Protein AF-A0A411Z377-F1 (afdb_monomer)

Sequence (72 aa):
MTKLLETPKELADRVGIPVTNIRYLISEDMLDHIFTAPGKRNPKIPSGAWEKYVSQFTVTAAPKTARSGRKG

Foldseek 3Di:
DDDQKDFLVRVCVVVVHDSV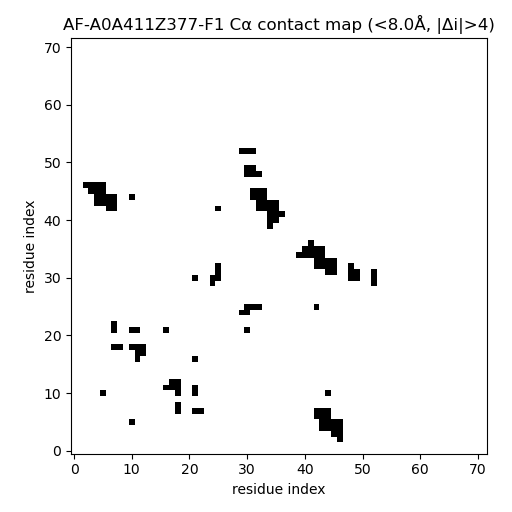VSVVCVVVVLFDWDQPDPPSPGIIHGPCRVVVSCVVPDDDDDDPPDPPPPPD

Mean predicted aligned error: 8.16 Å

Organism: NCBI:txid2305252

Nearest PDB structures (foldseek):
  4lhf-assembly1_A  TM=7.023E-01  e=9.065E-02  Peduovirus P2
  4j2n-assembly1_A  TM=7.240E-01  e=1.551E-01  Pukovnikvirus pukovnik
  3d70-assembly1_A-2  TM=6.617E-01  e=3.034E-01  synthetic construct
  6pif-assembly1_I  TM=6.435E-01  e=1.328E+00  Vibrio cholerae
  6pig-assembly1_I  TM=6.517E-01  e=1.519E+00  Vibrio cholerae

Solvent-accessible surface area (backbone atoms only — not comparable to full-atom values): 4520 Å² total; per-residue (Å²): 132,85,67,63,61,37,40,48,58,56,50,17,68,73,73,73,47,59,45,66,56,50,49,48,32,48,75,69,69,64,37,61,65,45,59,80,41,83,88,81,30,70,57,29,32,46,66,64,30,64,60,53,42,47,65,75,71,56,79,77,90,69,80,79,74,74,78,76,79,83,81,129

Radius of gyration: 18.54 Å; Cα contacts (8 Å, |Δi|>4): 67; chains: 1; bounding box: 46×29×56 Å

pLDDT: mean 86.58, std 14.27, range [41.66, 97.69]

Secondary structure (DSSP, 8-state):
---SEE-HHHHHHHHTS-HHHHHHHHHTT-S--EEEETTTEEEEEETTHHHHHHHHH---------------

Structure (mmCIF, N/CA/C/O backbone):
data_AF-A0A411Z377-F1
#
_entry.id   AF-A0A411Z377-F1
#
loop_
_atom_site.group_PDB
_atom_site.id
_atom_site.type_symbol
_atom_site.label_atom_id
_atom_site.label_alt_id
_atom_site.label_comp_id
_atom_site.label_asym_id
_atom_site.label_entity_id
_atom_site.label_seq_id
_atom_site.pdbx_PDB_ins_code
_atom_site.Cartn_x
_atom_site.Cartn_y
_atom_site.Cartn_z
_atom_site.occupancy
_atom_site.B_iso_or_equiv
_atom_site.auth_seq_id
_atom_site.auth_comp_id
_atom_site.auth_asym_id
_atom_site.auth_atom_id
_atom_site.pdbx_PDB_model_num
ATOM 1 N N . MET A 1 1 ? -13.329 5.597 -15.805 1.00 41.66 1 MET A N 1
ATOM 2 C CA . MET A 1 1 ? -12.375 4.519 -16.147 1.00 41.66 1 MET A CA 1
ATOM 3 C C . MET A 1 1 ? -11.688 4.088 -14.865 1.00 41.66 1 MET A C 1
ATOM 5 O O . MET A 1 1 ? -11.006 4.907 -14.263 1.00 41.66 1 MET A O 1
ATOM 9 N N . THR A 1 2 ? -11.923 2.868 -14.388 1.00 61.62 2 THR A N 1
ATOM 10 C CA . THR A 1 2 ? -11.236 2.336 -13.205 1.00 61.62 2 THR A CA 1
ATOM 11 C C . THR A 1 2 ? -9.788 2.028 -13.581 1.00 61.62 2 THR A C 1
ATOM 13 O O . THR A 1 2 ? -9.524 1.165 -14.416 1.00 61.62 2 THR A O 1
ATOM 16 N N . LYS A 1 3 ? -8.831 2.779 -13.025 1.00 68.38 3 LYS A N 1
ATOM 17 C CA . LYS A 1 3 ? -7.409 2.440 -13.154 1.00 68.38 3 LYS A CA 1
ATOM 18 C C . LYS A 1 3 ? -7.189 1.078 -12.493 1.00 68.38 3 LYS A C 1
ATOM 20 O O . LYS A 1 3 ? -7.478 0.919 -11.314 1.00 68.38 3 LYS A O 1
ATOM 25 N N . LEU A 1 4 ? -6.682 0.111 -13.258 1.00 85.44 4 LEU A N 1
ATOM 26 C CA . LEU A 1 4 ? -6.347 -1.223 -12.742 1.00 85.44 4 LEU A CA 1
ATOM 27 C C . LEU A 1 4 ? -5.132 -1.193 -11.809 1.00 85.44 4 LEU A C 1
ATOM 29 O O . LEU A 1 4 ? -5.007 -2.043 -10.932 1.00 85.44 4 LEU A O 1
ATOM 33 N N . LEU A 1 5 ? -4.249 -0.215 -12.019 1.00 92.56 5 LEU A N 1
ATOM 34 C CA . LEU A 1 5 ? -3.013 -0.018 -11.280 1.00 92.56 5 LEU A CA 1
ATOM 35 C C . LEU A 1 5 ? -2.909 1.442 -10.847 1.00 92.56 5 LEU A C 1
ATOM 37 O O . LEU A 1 5 ? -3.026 2.346 -11.678 1.00 92.56 5 LEU A O 1
ATOM 41 N N . GLU A 1 6 ? -2.630 1.659 -9.569 1.00 94.31 6 GLU A N 1
ATOM 42 C CA . GLU A 1 6 ? -2.346 2.974 -9.001 1.00 94.31 6 GLU A CA 1
ATOM 43 C C . GLU A 1 6 ? -0.917 3.033 -8.443 1.00 94.31 6 GLU A C 1
ATOM 45 O O . GLU A 1 6 ? -0.286 2.027 -8.117 1.00 94.31 6 GLU A O 1
ATOM 50 N N . THR A 1 7 ? -0.339 4.227 -8.406 1.00 95.81 7 THR A N 1
ATOM 51 C CA . THR A 1 7 ? 0.957 4.483 -7.772 1.00 95.81 7 THR A CA 1
ATOM 52 C C . THR A 1 7 ? 0.803 4.618 -6.257 1.00 95.81 7 THR A C 1
ATOM 54 O O . THR A 1 7 ? -0.282 4.947 -5.782 1.00 95.81 7 THR A O 1
ATOM 57 N N . PRO A 1 8 ? 1.892 4.482 -5.475 1.00 96.81 8 PRO A N 1
ATOM 58 C CA . PRO A 1 8 ? 1.848 4.757 -4.040 1.00 96.81 8 PRO A CA 1
ATOM 59 C C . PRO A 1 8 ? 1.313 6.149 -3.699 1.00 96.81 8 PRO A C 1
ATOM 61 O O . PRO A 1 8 ? 0.686 6.324 -2.663 1.00 96.81 8 PRO A O 1
ATOM 64 N N . LYS A 1 9 ? 1.564 7.134 -4.573 1.00 97.06 9 LYS A N 1
ATOM 65 C CA . LYS A 1 9 ? 1.054 8.495 -4.409 1.00 97.06 9 LYS A CA 1
ATOM 66 C C . LYS A 1 9 ? -0.456 8.558 -4.633 1.00 97.06 9 LYS A C 1
ATOM 68 O O . LYS A 1 9 ? -1.158 9.101 -3.800 1.00 97.06 9 LYS A O 1
ATOM 73 N N . GLU A 1 10 ? -0.942 7.968 -5.720 1.00 96.44 10 GLU A N 1
ATOM 74 C CA . GLU A 1 10 ? -2.379 7.945 -6.027 1.00 96.44 10 GLU A CA 1
ATOM 75 C C . GLU A 1 10 ? -3.179 7.207 -4.947 1.00 96.44 10 GLU A C 1
ATOM 77 O O . GLU A 1 10 ? -4.220 7.706 -4.528 1.00 96.44 10 GLU A O 1
ATOM 82 N N . LEU A 1 11 ? -2.661 6.080 -4.441 1.00 96.38 11 LEU A N 1
ATOM 83 C CA . LEU A 1 11 ? -3.298 5.369 -3.335 1.00 96.38 11 LEU A CA 1
ATOM 84 C C . LEU A 1 11 ? -3.3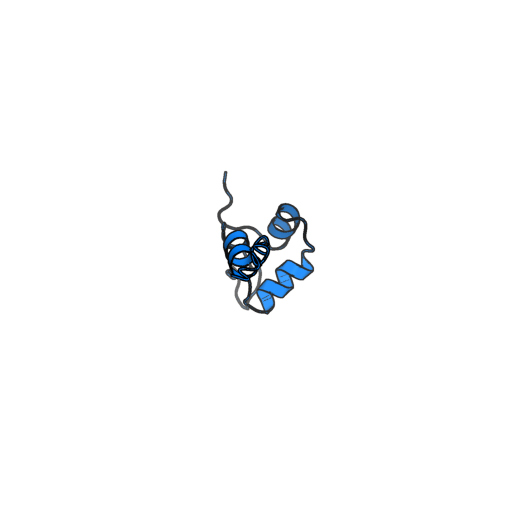36 6.230 -2.070 1.00 96.38 11 LEU A C 1
ATOM 86 O O . LEU A 1 11 ? -4.388 6.364 -1.457 1.00 96.38 11 LEU A O 1
ATOM 90 N N . ALA A 1 12 ? -2.204 6.828 -1.696 1.00 97.12 12 ALA A N 1
ATOM 91 C CA . ALA A 1 12 ? -2.100 7.714 -0.540 1.00 97.12 12 ALA A CA 1
ATOM 92 C C . ALA A 1 12 ? -3.100 8.878 -0.605 1.00 97.12 12 ALA A C 1
ATOM 94 O O . ALA A 1 12 ? -3.817 9.118 0.366 1.00 97.12 12 ALA A O 1
ATOM 95 N N . ASP A 1 13 ? -3.195 9.537 -1.764 1.00 96.88 13 ASP A N 1
ATOM 96 C CA . ASP A 1 13 ? -4.150 10.619 -2.012 1.00 96.88 13 ASP A CA 1
ATOM 97 C C . ASP A 1 13 ? -5.602 10.113 -1.891 1.00 96.88 13 ASP A C 1
ATOM 99 O O . ASP A 1 13 ? -6.450 10.786 -1.307 1.00 96.88 13 ASP A O 1
ATOM 103 N N . ARG A 1 14 ? -5.890 8.901 -2.390 1.00 94.75 14 ARG A N 1
ATOM 104 C CA . ARG A 1 14 ? -7.221 8.275 -2.343 1.00 94.75 14 ARG A CA 1
ATOM 105 C C . ARG A 1 14 ? -7.664 7.894 -0.931 1.00 94.75 14 ARG A C 1
ATOM 107 O O . ARG A 1 14 ? -8.837 8.062 -0.607 1.00 94.75 14 ARG A O 1
ATOM 114 N N . VAL A 1 15 ? -6.768 7.337 -0.117 1.00 94.69 15 VAL A N 1
ATOM 115 C CA . VAL A 1 15 ? -7.110 6.818 1.223 1.00 94.69 15 VAL A CA 1
ATOM 116 C C . VAL A 1 15 ? -6.834 7.818 2.345 1.00 94.69 15 VAL A C 1
ATOM 118 O O . VAL A 1 15 ? -7.198 7.565 3.491 1.00 94.69 15 VAL A O 1
ATOM 121 N N . GLY A 1 16 ? -6.195 8.946 2.031 1.00 95.50 16 GLY A N 1
ATOM 122 C CA . GLY A 1 16 ? -5.904 10.009 2.988 1.00 95.50 16 GLY A CA 1
ATOM 123 C C . GLY A 1 16 ? -4.790 9.666 3.979 1.00 95.50 16 GLY A C 1
ATOM 124 O O . GLY A 1 16 ? -4.841 10.118 5.121 1.00 95.50 16 GLY A O 1
ATOM 125 N N . ILE A 1 17 ? -3.786 8.877 3.573 1.00 94.75 17 ILE A N 1
ATOM 126 C CA . ILE A 1 17 ? -2.626 8.552 4.422 1.00 94.75 17 ILE A CA 1
ATOM 127 C C . ILE A 1 17 ? -1.311 8.986 3.763 1.00 94.75 17 ILE A C 1
ATOM 129 O O . ILE A 1 17 ? -1.247 9.084 2.540 1.00 94.75 17 ILE A O 1
ATOM 133 N N . PRO A 1 18 ? -0.226 9.208 4.527 1.00 97.69 18 PRO A N 1
ATOM 134 C CA . PRO A 1 18 ? 1.055 9.601 3.950 1.00 97.69 18 PRO A CA 1
ATOM 135 C C . PRO A 1 18 ? 1.601 8.581 2.942 1.00 97.69 18 PRO A C 1
ATOM 137 O O . PRO A 1 18 ? 1.617 7.376 3.197 1.00 97.69 18 PRO A O 1
ATOM 140 N N . VAL A 1 19 ? 2.171 9.072 1.836 1.00 97.69 19 VAL A N 1
ATOM 141 C CA . VAL A 1 19 ? 2.853 8.234 0.827 1.00 97.69 19 VAL A CA 1
ATOM 142 C C . VAL A 1 19 ? 3.956 7.376 1.457 1.00 97.69 19 VAL A C 1
ATOM 144 O O . VAL A 1 19 ? 4.197 6.252 1.019 1.00 97.69 19 VAL A O 1
ATOM 147 N N . THR A 1 20 ? 4.626 7.887 2.493 1.00 97.62 20 THR A N 1
ATOM 148 C CA . THR A 1 20 ? 5.650 7.158 3.255 1.00 97.62 20 THR A CA 1
ATOM 149 C C . THR A 1 20 ? 5.097 5.890 3.895 1.00 97.62 20 THR A C 1
ATOM 151 O O . THR A 1 20 ? 5.773 4.869 3.860 1.00 97.62 20 THR A O 1
ATOM 154 N N . ASN A 1 21 ? 3.858 5.916 4.392 1.00 97.06 21 ASN A N 1
ATOM 155 C CA . ASN A 1 21 ? 3.224 4.747 4.997 1.00 97.06 21 ASN A CA 1
ATOM 156 C C . ASN A 1 21 ? 2.904 3.699 3.932 1.00 97.06 21 ASN A C 1
ATOM 158 O O . ASN A 1 21 ? 3.218 2.532 4.119 1.00 97.06 21 ASN A O 1
ATOM 162 N N . ILE A 1 22 ? 2.366 4.109 2.779 1.00 96.94 22 ILE A N 1
ATOM 163 C CA . ILE A 1 22 ? 2.132 3.181 1.661 1.00 96.94 22 ILE A CA 1
ATOM 164 C C . ILE A 1 22 ? 3.446 2.534 1.207 1.00 96.94 22 ILE A C 1
ATOM 166 O O . ILE A 1 22 ? 3.501 1.331 0.973 1.00 96.94 22 ILE A O 1
ATOM 170 N N . ARG A 1 23 ? 4.527 3.317 1.114 1.00 96.25 23 ARG A N 1
ATOM 171 C CA . ARG A 1 23 ? 5.858 2.795 0.767 1.00 96.25 23 ARG A CA 1
ATOM 172 C C . ARG A 1 23 ? 6.396 1.824 1.809 1.00 96.25 23 ARG A C 1
ATOM 174 O O . ARG A 1 23 ? 7.008 0.842 1.412 1.00 96.25 23 ARG A O 1
ATOM 181 N N . TYR A 1 24 ? 6.154 2.094 3.087 1.00 96.81 24 TYR A N 1
ATOM 182 C CA . TYR A 1 24 ? 6.522 1.195 4.173 1.00 96.81 24 TYR A CA 1
ATOM 183 C C . TYR A 1 24 ? 5.772 -0.141 4.073 1.00 96.81 24 TYR A C 1
ATOM 185 O O . TYR A 1 24 ? 6.390 -1.196 4.102 1.00 96.81 24 TYR A O 1
ATOM 193 N N . LEU A 1 25 ? 4.457 -0.119 3.826 1.00 95.69 25 LEU A N 1
ATOM 194 C CA . LEU A 1 25 ? 3.685 -1.353 3.630 1.00 95.69 25 LEU A CA 1
ATOM 195 C C . LEU A 1 25 ? 4.166 -2.168 2.422 1.00 95.69 25 LEU A C 1
ATOM 197 O O . LEU A 1 25 ? 4.126 -3.392 2.450 1.00 95.69 25 LEU A O 1
ATOM 201 N N . ILE A 1 26 ? 4.628 -1.500 1.364 1.00 95.75 26 ILE A N 1
ATOM 202 C CA . ILE A 1 26 ? 5.230 -2.162 0.201 1.00 95.75 26 ILE A CA 1
ATOM 203 C C . ILE A 1 26 ? 6.593 -2.769 0.555 1.00 95.75 26 ILE A C 1
ATOM 205 O O . ILE A 1 26 ? 6.871 -3.887 0.142 1.00 95.75 26 ILE A O 1
ATOM 209 N N . SER A 1 27 ? 7.453 -2.054 1.291 1.00 94.81 27 SER A N 1
ATOM 210 C CA . SER A 1 27 ? 8.790 -2.557 1.640 1.00 94.81 27 SER A CA 1
ATOM 211 C C . SER A 1 27 ? 8.755 -3.741 2.599 1.00 94.81 27 SER A C 1
ATOM 213 O O . SER A 1 27 ? 9.626 -4.598 2.511 1.00 94.81 27 SER A O 1
ATOM 215 N N . GLU A 1 28 ? 7.752 -3.787 3.475 1.00 95.38 28 GLU A N 1
ATOM 216 C CA . GLU A 1 28 ? 7.510 -4.897 4.40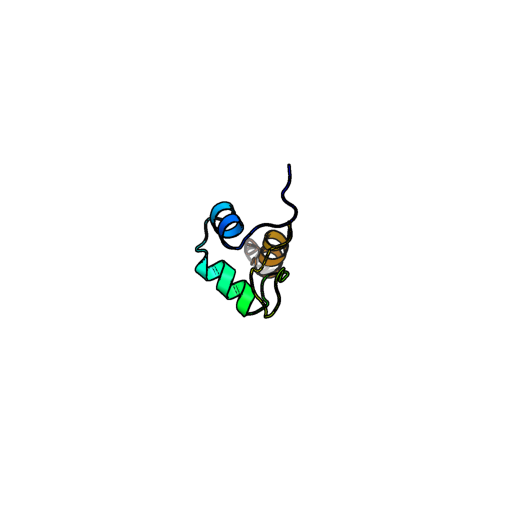2 1.00 95.38 28 GLU A CA 1
ATOM 217 C C . GLU A 1 28 ? 6.664 -6.026 3.779 1.00 95.38 28 GLU A C 1
ATOM 219 O O . GLU A 1 28 ? 6.208 -6.915 4.494 1.00 95.38 28 GLU A O 1
ATOM 224 N N . ASP A 1 29 ? 6.402 -5.982 2.464 1.00 93.00 29 ASP A N 1
ATOM 225 C CA . ASP A 1 29 ? 5.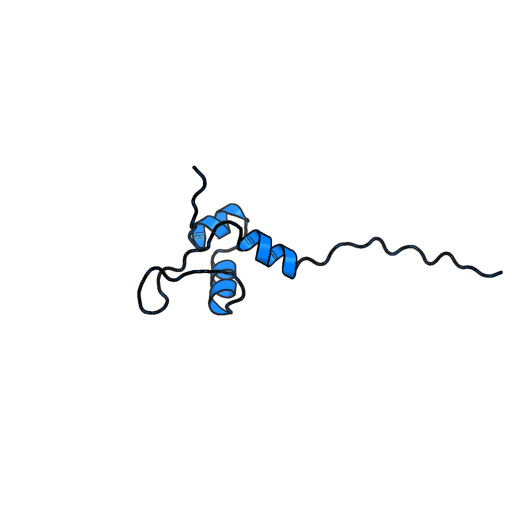554 -6.944 1.740 1.00 93.00 29 ASP A CA 1
ATOM 226 C C . ASP A 1 29 ? 4.147 -7.130 2.366 1.00 93.00 29 ASP A C 1
ATOM 228 O O . ASP A 1 29 ? 3.494 -8.160 2.207 1.00 93.00 29 ASP A O 1
ATOM 232 N N . MET A 1 30 ? 3.646 -6.105 3.065 1.00 95.38 30 MET A N 1
ATOM 233 C CA . MET A 1 30 ? 2.342 -6.104 3.740 1.00 95.38 30 MET A CA 1
ATOM 234 C C . MET A 1 30 ? 1.191 -5.657 2.833 1.00 95.38 30 MET A C 1
ATOM 236 O O . MET A 1 30 ? 0.032 -5.936 3.128 1.00 95.38 30 MET A O 1
ATOM 240 N N . LEU A 1 31 ? 1.485 -4.938 1.748 1.00 95.81 31 LEU A N 1
ATOM 241 C CA . LEU A 1 31 ? 0.500 -4.482 0.766 1.00 95.81 31 LEU A CA 1
ATOM 242 C C . LEU A 1 31 ? 0.781 -5.119 -0.595 1.00 95.81 31 LEU A C 1
ATOM 244 O O . LEU A 1 31 ? 1.892 -4.995 -1.111 1.00 95.81 31 LEU A O 1
ATOM 248 N N . ASP A 1 32 ? -0.236 -5.738 -1.202 1.00 95.56 32 ASP A N 1
ATOM 249 C CA . ASP A 1 32 ? -0.124 -6.354 -2.529 1.00 95.56 32 ASP A CA 1
ATOM 250 C C . ASP A 1 32 ? 0.334 -5.317 -3.575 1.00 95.56 32 ASP A C 1
ATOM 252 O O . ASP A 1 32 ? -0.288 -4.266 -3.761 1.00 95.56 32 ASP A O 1
ATOM 256 N N . HIS A 1 33 ? 1.428 -5.614 -4.278 1.00 95.69 33 HIS A N 1
ATOM 257 C CA . HIS A 1 33 ? 2.028 -4.718 -5.264 1.00 95.69 33 HIS A CA 1
ATOM 258 C C . HIS A 1 33 ? 2.781 -5.490 -6.356 1.00 95.69 33 HIS A C 1
ATOM 260 O O . HIS A 1 33 ? 3.144 -6.652 -6.195 1.00 95.69 33 HIS A O 1
ATOM 266 N N . ILE A 1 34 ? 3.042 -4.822 -7.481 1.00 94.56 34 ILE A N 1
ATOM 267 C CA . ILE A 1 34 ? 3.903 -5.317 -8.560 1.00 94.56 34 ILE A CA 1
ATOM 268 C C . ILE A 1 34 ? 5.002 -4.304 -8.865 1.00 94.56 34 ILE A C 1
ATOM 270 O O . ILE A 1 34 ? 4.789 -3.093 -8.783 1.00 94.56 34 ILE A O 1
ATOM 274 N N . PHE A 1 35 ? 6.167 -4.783 -9.290 1.00 93.56 35 PHE A N 1
ATOM 275 C CA . PHE A 1 35 ? 7.216 -3.924 -9.829 1.00 93.56 35 PHE A CA 1
ATOM 276 C C . PHE A 1 35 ? 7.147 -3.925 -1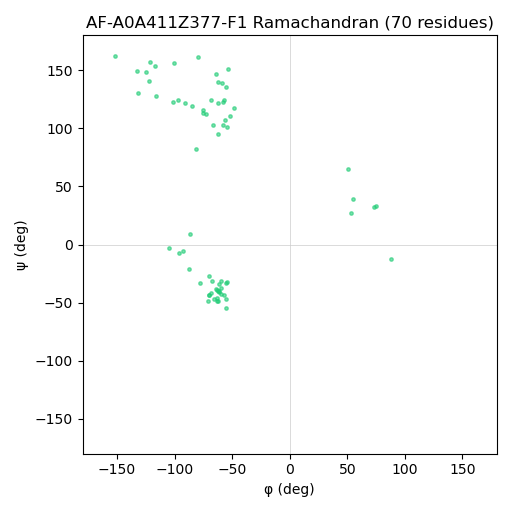1.348 1.00 93.56 35 PHE A C 1
ATOM 278 O O . PHE A 1 35 ? 7.207 -4.970 -11.987 1.00 93.56 35 PHE A O 1
ATOM 285 N N . THR A 1 36 ? 7.023 -2.735 -11.927 1.00 89.19 36 THR A N 1
ATOM 286 C CA . THR A 1 36 ? 6.944 -2.567 -13.390 1.00 89.19 36 THR A CA 1
ATOM 287 C C . THR A 1 36 ? 8.307 -2.324 -14.033 1.00 89.19 36 THR A C 1
ATOM 289 O O . THR A 1 36 ? 8.408 -2.266 -15.255 1.00 89.19 36 THR A O 1
ATOM 292 N N . ALA A 1 37 ? 9.360 -2.182 -13.222 1.00 88.12 37 ALA A N 1
ATOM 293 C CA . ALA A 1 37 ? 10.728 -1.996 -13.678 1.00 88.12 37 ALA A CA 1
ATOM 294 C C . ALA A 1 37 ? 11.697 -2.935 -12.930 1.00 88.12 37 ALA A C 1
ATOM 296 O O . ALA A 1 37 ? 11.473 -3.234 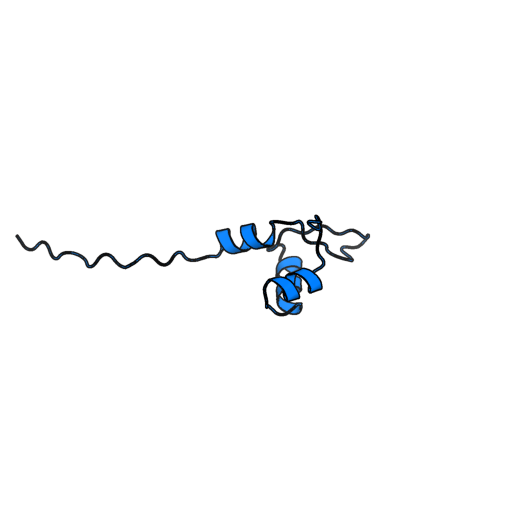-11.749 1.00 88.12 37 ALA A O 1
ATOM 297 N N . PRO A 1 38 ? 12.798 -3.364 -13.580 1.00 87.44 38 PRO A N 1
ATOM 298 C CA . PRO A 1 38 ? 13.834 -4.174 -12.947 1.00 87.44 38 PRO A CA 1
ATOM 299 C C . PRO A 1 38 ? 14.384 -3.552 -11.657 1.00 87.44 38 PRO A C 1
ATOM 301 O O . PRO A 1 38 ? 14.433 -2.329 -11.498 1.00 87.44 38 PRO A O 1
ATOM 304 N N . GLY A 1 39 ? 14.832 -4.411 -10.738 1.00 85.00 39 GLY A N 1
ATOM 305 C CA . GLY A 1 39 ? 15.445 -3.984 -9.478 1.00 85.00 39 GLY A CA 1
ATOM 306 C C . GLY A 1 39 ? 14.451 -3.451 -8.444 1.00 85.00 39 GLY A C 1
ATOM 307 O O . GLY A 1 39 ? 14.794 -2.532 -7.705 1.00 85.00 39 GLY A O 1
ATOM 308 N N . LYS A 1 40 ? 13.223 -3.994 -8.410 1.00 84.31 40 LYS A N 1
ATOM 309 C CA . LYS A 1 40 ? 12.156 -3.592 -7.473 1.00 84.31 40 LYS A CA 1
ATOM 310 C C . LYS A 1 40 ? 11.845 -2.084 -7.525 1.00 84.31 40 LYS A C 1
ATOM 312 O O . LYS A 1 40 ? 11.627 -1.425 -6.510 1.00 84.31 40 LYS A O 1
ATOM 317 N N . ARG A 1 41 ? 11.846 -1.510 -8.733 1.00 86.12 41 ARG A N 1
ATOM 318 C CA . ARG A 1 41 ? 11.569 -0.084 -8.967 1.00 86.12 41 ARG A CA 1
ATOM 319 C C . ARG A 1 41 ? 10.133 0.126 -9.448 1.00 86.12 41 ARG A C 1
ATOM 321 O O . ARG A 1 41 ? 9.524 -0.761 -10.039 1.00 86.12 41 ARG A O 1
ATOM 328 N N . ASN A 1 42 ? 9.615 1.337 -9.223 1.00 89.88 42 ASN A N 1
ATOM 329 C CA . ASN A 1 42 ? 8.279 1.776 -9.652 1.00 89.88 42 ASN A CA 1
ATOM 330 C C . ASN A 1 42 ? 7.159 0.790 -9.249 1.00 89.88 42 ASN A C 1
ATOM 332 O O . AS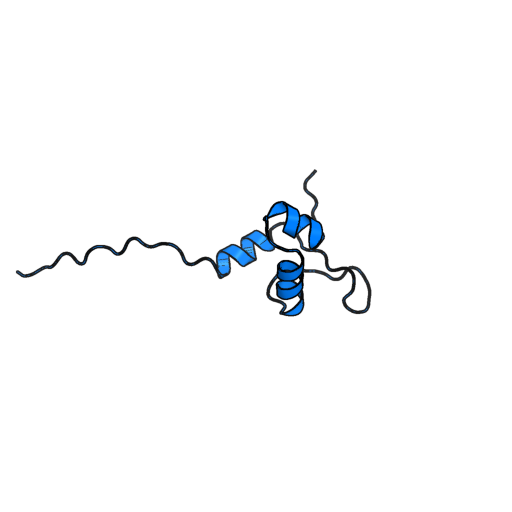N A 1 42 ? 6.533 0.184 -10.130 1.00 89.88 42 ASN A O 1
ATOM 336 N N . PRO A 1 43 ? 6.923 0.608 -7.934 1.00 95.50 43 PRO A N 1
ATOM 337 C CA . PRO A 1 43 ? 5.837 -0.242 -7.476 1.00 95.50 43 PRO A CA 1
ATOM 338 C C . PRO A 1 43 ? 4.492 0.321 -7.943 1.00 95.50 43 PRO A C 1
ATOM 340 O O . PRO A 1 43 ? 4.273 1.538 -7.922 1.00 95.50 43 PRO A O 1
ATOM 343 N N . LYS A 1 44 ? 3.602 -0.574 -8.360 1.00 96.25 44 LYS A N 1
ATOM 344 C CA . LYS A 1 44 ? 2.199 -0.299 -8.668 1.00 96.25 44 LYS A CA 1
ATOM 345 C C . LYS A 1 44 ? 1.321 -1.176 -7.793 1.00 96.25 44 LYS A C 1
ATOM 347 O O . LYS A 1 44 ? 1.638 -2.343 -7.578 1.00 96.25 44 LYS A O 1
ATOM 352 N N . ILE A 1 45 ? 0.227 -0.607 -7.319 1.00 96.38 45 ILE A N 1
ATOM 353 C CA . ILE A 1 45 ? -0.746 -1.280 -6.471 1.00 96.38 45 ILE A CA 1
ATOM 354 C C . ILE A 1 45 ? -1.948 -1.672 -7.339 1.00 96.38 45 ILE A C 1
ATOM 356 O O . ILE A 1 45 ? -2.522 -0.798 -7.998 1.00 96.38 45 ILE A O 1
ATOM 360 N N . PRO A 1 46 ? -2.315 -2.964 -7.397 1.00 95.75 46 PRO A N 1
ATOM 361 C CA . PRO A 1 46 ? -3.546 -3.407 -8.037 1.00 95.75 46 PRO A CA 1
ATOM 362 C C . PRO A 1 46 ? -4.792 -2.863 -7.336 1.00 95.75 46 PRO A C 1
ATOM 364 O O . PRO A 1 46 ? -4.832 -2.736 -6.113 1.00 95.75 46 PRO A O 1
ATOM 367 N N . SER A 1 47 ? -5.842 -2.595 -8.110 1.00 93.31 47 SER A N 1
ATOM 368 C CA . SER A 1 47 ? -7.153 -2.252 -7.552 1.00 93.31 47 SER A CA 1
ATOM 369 C C . SER A 1 47 ? -7.639 -3.338 -6.577 1.00 93.31 47 SER A C 1
ATOM 371 O O . SER A 1 47 ? -7.512 -4.529 -6.863 1.00 93.31 47 SER A O 1
ATOM 373 N N . GLY A 1 48 ? -8.173 -2.939 -5.418 1.00 92.94 48 GLY A N 1
ATOM 374 C CA . GLY A 1 48 ? -8.632 -3.858 -4.368 1.00 92.94 48 GLY A CA 1
ATOM 375 C C . GLY A 1 48 ? -7.560 -4.279 -3.353 1.00 92.94 48 GLY A C 1
ATOM 376 O O . GLY A 1 48 ? -7.900 -4.838 -2.309 1.00 92.94 48 GLY A O 1
ATOM 377 N N . ALA A 1 49 ? -6.274 -4.011 -3.613 1.00 95.19 49 ALA A N 1
ATOM 378 C CA . ALA A 1 49 ? -5.183 -4.370 -2.700 1.00 95.19 49 ALA A CA 1
ATOM 379 C C . ALA A 1 49 ? -5.307 -3.672 -1.338 1.00 95.19 49 ALA A C 1
ATOM 381 O O . ALA A 1 49 ? -5.074 -4.284 -0.296 1.00 95.19 49 ALA A O 1
ATOM 382 N N . TRP A 1 50 ? -5.714 -2.400 -1.342 1.00 95.25 50 TRP A N 1
ATOM 383 C CA . TRP A 1 50 ? -5.923 -1.638 -0.114 1.00 95.25 50 TRP A CA 1
ATOM 384 C C . TRP A 1 50 ? -7.078 -2.197 0.714 1.00 95.25 50 TRP A C 1
ATOM 386 O O . TRP A 1 50 ? -6.941 -2.414 1.912 1.00 95.25 50 TRP A O 1
ATOM 396 N N . GLU A 1 51 ? -8.212 -2.469 0.077 1.00 94.44 51 GLU A N 1
ATOM 397 C CA . GLU A 1 51 ? -9.405 -2.989 0.734 1.00 94.44 51 GLU A CA 1
ATOM 398 C C . GLU A 1 51 ? -9.131 -4.376 1.338 1.00 94.44 51 GLU A C 1
ATOM 400 O O . GLU A 1 51 ? -9.529 -4.654 2.471 1.00 94.44 51 GLU A O 1
ATOM 405 N N . LYS A 1 52 ? -8.365 -5.215 0.627 1.00 93.88 52 LYS A N 1
ATOM 406 C CA . LYS A 1 52 ? -7.879 -6.501 1.135 1.00 93.88 52 LYS A CA 1
ATOM 407 C C . LYS A 1 52 ? -6.962 -6.322 2.345 1.00 93.88 52 LYS A C 1
ATOM 409 O O . LYS A 1 52 ? -7.203 -6.975 3.359 1.00 93.88 52 LYS A O 1
ATOM 414 N N . TYR A 1 53 ? -5.977 -5.424 2.273 1.00 94.06 53 TYR A N 1
ATOM 415 C CA . TYR A 1 53 ? -5.109 -5.092 3.408 1.00 94.06 53 TYR A CA 1
ATOM 416 C C . TYR A 1 53 ? -5.940 -4.662 4.624 1.00 94.06 53 TYR A C 1
ATOM 418 O O . TYR A 1 53 ? -5.876 -5.285 5.681 1.00 94.06 53 TYR A O 1
ATOM 426 N N . VAL A 1 54 ? -6.812 -3.666 4.461 1.00 92.81 54 VAL A N 1
ATOM 427 C CA . VAL A 1 54 ? -7.666 -3.162 5.543 1.00 92.81 54 VAL A CA 1
ATOM 428 C C . VAL A 1 54 ? -8.520 -4.281 6.136 1.00 92.81 54 VAL A C 1
ATOM 430 O O . VAL A 1 54 ? -8.578 -4.397 7.356 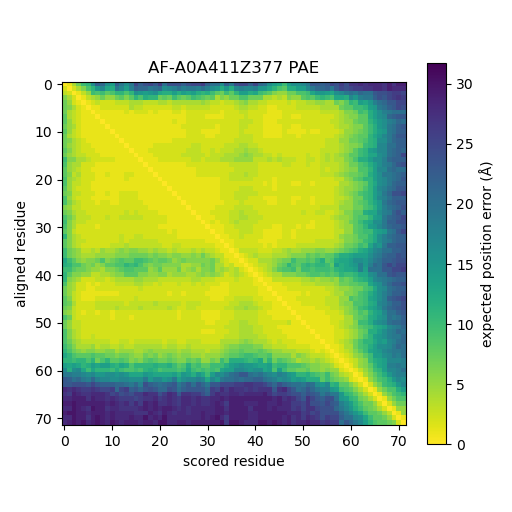1.00 92.81 54 VAL A O 1
ATOM 433 N N . SER A 1 55 ? -9.122 -5.154 5.324 1.00 90.94 55 SER A N 1
ATOM 434 C CA . SER A 1 55 ? -9.954 -6.255 5.835 1.00 90.94 55 SER A CA 1
ATOM 435 C C . SER A 1 55 ? -9.204 -7.228 6.756 1.00 90.94 55 SER A C 1
ATOM 437 O O . SER A 1 55 ? -9.806 -7.762 7.683 1.00 90.94 55 SER A O 1
ATOM 439 N N . GLN A 1 56 ? -7.898 -7.428 6.544 1.00 89.12 56 GLN A N 1
ATOM 440 C CA . GLN A 1 56 ? -7.078 -8.333 7.357 1.00 89.12 56 GLN A CA 1
ATOM 441 C C . GLN A 1 56 ? -6.687 -7.718 8.703 1.00 89.12 56 GLN A C 1
ATOM 443 O O . GLN A 1 56 ? -6.578 -8.429 9.699 1.00 89.12 56 GLN A O 1
ATOM 448 N N . PHE A 1 57 ? -6.487 -6.399 8.737 1.00 85.69 57 PHE A N 1
ATOM 449 C CA . PHE A 1 57 ? -5.992 -5.682 9.916 1.00 85.69 57 PHE A CA 1
ATOM 450 C C . PHE A 1 57 ? -7.078 -4.881 10.652 1.00 85.69 57 PHE A C 1
ATOM 452 O O . PHE A 1 57 ? -6.812 -4.286 11.697 1.00 85.69 57 PHE A O 1
ATOM 459 N N . THR A 1 58 ? -8.312 -4.864 10.145 1.00 87.44 58 THR A N 1
ATOM 460 C CA . THR A 1 58 ? -9.434 -4.190 10.807 1.00 87.44 58 THR A CA 1
ATOM 461 C C . THR A 1 58 ? -9.922 -5.014 11.989 1.00 87.44 58 THR A C 1
ATOM 463 O O . THR A 1 58 ? -10.493 -6.093 11.834 1.00 87.44 58 THR A O 1
ATOM 466 N N . VAL A 1 59 ? -9.779 -4.462 13.191 1.00 83.12 59 VAL A N 1
ATOM 467 C CA . VAL A 1 59 ? -10.453 -4.992 14.377 1.00 83.12 59 VAL A CA 1
ATOM 468 C C . VAL A 1 59 ? -11.924 -4.597 14.301 1.00 83.12 59 VAL A C 1
ATOM 470 O O . VAL A 1 59 ? -12.269 -3.419 14.383 1.00 83.12 59 VAL A O 1
ATOM 473 N N . THR A 1 60 ? -12.804 -5.585 14.139 1.00 78.25 60 THR A N 1
ATOM 474 C CA . THR A 1 60 ? -14.249 -5.333 14.136 1.00 78.25 60 THR A CA 1
ATOM 475 C C . THR A 1 60 ? -14.688 -4.908 15.533 1.00 78.25 60 THR A C 1
ATOM 477 O O . THR A 1 60 ? -14.462 -5.621 16.512 1.00 78.25 60 THR A O 1
ATOM 480 N N . ALA A 1 61 ? -15.337 -3.748 15.634 1.00 77.25 61 ALA A N 1
ATOM 481 C CA . ALA A 1 61 ? -15.954 -3.312 16.876 1.00 77.25 61 ALA A CA 1
ATOM 482 C C . ALA A 1 61 ? -17.122 -4.251 17.217 1.00 77.25 61 ALA A C 1
ATOM 484 O O . ALA A 1 61 ? -18.198 -4.163 16.633 1.00 77.25 61 ALA A O 1
ATOM 485 N N . ALA A 1 62 ? -16.909 -5.162 18.164 1.00 77.81 62 ALA A N 1
ATOM 486 C CA . ALA A 1 62 ? -17.980 -5.948 18.752 1.00 77.81 62 ALA A CA 1
ATOM 487 C C . ALA A 1 62 ? -18.513 -5.201 19.987 1.00 77.81 62 ALA A C 1
ATOM 489 O O . ALA A 1 62 ? -17.733 -4.937 20.913 1.00 77.81 62 ALA A O 1
ATOM 490 N N . PRO A 1 63 ? -19.815 -4.858 20.054 1.00 73.06 63 PRO A N 1
ATOM 491 C CA . PRO A 1 63 ? -20.396 -4.412 21.307 1.00 73.06 63 PRO A CA 1
ATOM 492 C C . PRO A 1 63 ? -20.189 -5.531 22.323 1.00 73.06 63 PRO A C 1
ATOM 494 O O . PRO A 1 63 ? -20.594 -6.671 22.091 1.00 73.06 63 PRO A O 1
ATOM 497 N N . LYS A 1 64 ? -19.525 -5.223 23.443 1.00 68.81 64 LYS A N 1
ATOM 498 C CA . LYS A 1 64 ? -19.437 -6.153 24.569 1.00 68.81 64 LYS A CA 1
ATOM 499 C C . LYS A 1 64 ? -20.875 -6.447 24.978 1.00 68.81 64 LYS A C 1
ATOM 501 O O . LYS A 1 64 ? -21.507 -5.597 25.599 1.00 68.81 64 LYS A O 1
ATOM 506 N N . THR A 1 65 ? -21.409 -7.613 24.615 1.00 62.53 65 THR A N 1
ATOM 507 C CA . THR A 1 65 ? -22.655 -8.108 25.196 1.00 62.53 65 THR A CA 1
ATOM 508 C C . THR A 1 65 ? -22.458 -8.044 26.698 1.00 62.53 65 THR A C 1
ATOM 510 O O . THR A 1 65 ? -21.604 -8.755 27.238 1.00 62.53 65 THR A O 1
ATOM 513 N N . ALA A 1 66 ? -23.173 -7.128 27.355 1.00 59.09 66 ALA A N 1
ATOM 514 C CA . ALA A 1 66 ? -23.228 -7.068 28.799 1.00 59.09 66 ALA A CA 1
ATOM 515 C C . ALA A 1 66 ? -23.526 -8.492 29.260 1.00 59.09 66 ALA A C 1
ATOM 517 O O . ALA A 1 66 ? -24.534 -9.070 28.852 1.00 59.09 66 ALA A O 1
ATOM 518 N N . ARG A 1 67 ? -22.600 -9.100 30.013 1.00 59.41 67 ARG A N 1
ATOM 519 C CA . ARG A 1 67 ? -22.843 -10.388 30.657 1.00 59.41 67 ARG A CA 1
ATOM 520 C C . ARG A 1 67 ? -24.108 -10.196 31.479 1.00 59.41 67 ARG A C 1
ATOM 522 O O . ARG A 1 67 ? -24.060 -9.571 32.534 1.00 59.41 67 ARG A O 1
ATOM 529 N N . SER A 1 68 ? -25.235 -10.676 30.959 1.00 56.06 68 SER A N 1
ATOM 530 C CA . SER A 1 68 ? -26.450 -10.835 31.735 1.00 56.06 68 SER A CA 1
ATOM 531 C C . SER A 1 68 ? -26.051 -11.723 32.902 1.00 56.06 68 SER A C 1
ATOM 533 O O . SER A 1 68 ? -25.693 -12.890 32.722 1.00 56.06 68 SER A O 1
ATOM 535 N N . GLY A 1 69 ? -25.964 -11.115 34.082 1.00 58.62 69 GLY A N 1
ATOM 536 C CA . GLY A 1 69 ? -25.728 -11.824 35.318 1.00 58.62 69 GLY A CA 1
ATOM 537 C C . GLY A 1 69 ? -26.901 -12.759 35.539 1.00 58.62 69 GLY A C 1
ATOM 538 O O . GLY A 1 69 ? -27.919 -12.354 36.087 1.00 58.62 69 GLY A O 1
ATOM 539 N N . ARG A 1 70 ? -26.759 -14.017 35.125 1.00 53.03 70 ARG A N 1
ATOM 540 C CA . ARG A 1 70 ? -27.642 -15.082 35.581 1.00 53.03 70 ARG A CA 1
ATOM 541 C C . ARG A 1 70 ? -27.135 -15.533 36.948 1.00 53.03 70 ARG A C 1
ATOM 543 O O . ARG A 1 70 ? -26.355 -16.472 37.054 1.00 53.03 70 ARG A O 1
ATOM 550 N N . LYS A 1 71 ? -27.528 -14.792 37.986 1.00 52.25 71 LYS A N 1
ATOM 551 C CA . LYS A 1 71 ? -27.749 -15.377 39.310 1.00 52.25 71 LYS A CA 1
ATOM 552 C C . LYS A 1 71 ? -29.176 -15.916 39.302 1.00 52.25 71 LYS A C 1
ATOM 554 O O . LYS A 1 71 ? -30.109 -15.150 39.075 1.00 52.25 71 LYS A O 1
ATOM 559 N N . GLY A 1 72 ? -29.305 -17.217 39.508 1.00 50.03 72 GLY A N 1
ATOM 560 C CA . GLY A 1 72 ? -30.552 -17.955 39.648 1.00 50.03 72 GLY A CA 1
ATOM 561 C C . GLY A 1 72 ? -30.199 -19.396 3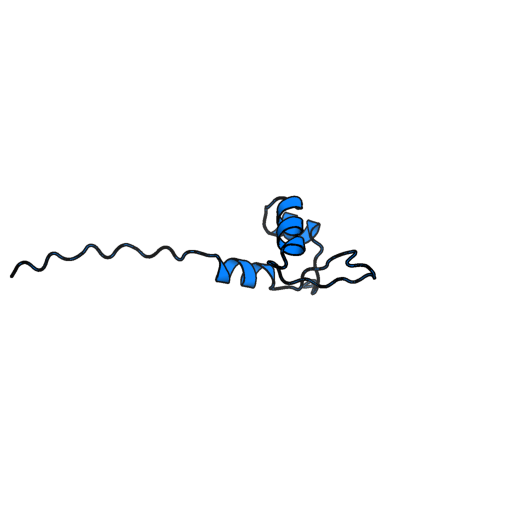9.919 1.00 50.03 72 GLY A C 1
ATOM 562 O O . GLY A 1 72 ? -29.740 -20.033 38.948 1.00 50.03 72 GLY A O 1
#